Protein AF-A0A315QRP1-F1 (afdb_monomer_lite)

Structure (mmCIF, N/CA/C/O backbone):
data_AF-A0A315QRP1-F1
#
_entry.id   AF-A0A315QRP1-F1
#
loop_
_atom_site.group_PDB
_atom_site.id
_atom_site.type_symbol
_atom_site.label_atom_id
_atom_site.label_alt_id
_atom_site.label_comp_id
_atom_site.label_asym_id
_atom_site.label_entity_id
_atom_site.label_seq_id
_atom_site.pdbx_PDB_ins_code
_atom_site.Cartn_x
_atom_site.Cartn_y
_atom_site.Cartn_z
_atom_site.occupancy
_atom_site.B_iso_or_equiv
_atom_site.auth_seq_id
_atom_site.auth_comp_id
_atom_site.auth_asym_id
_atom_site.auth_atom_id
_atom_site.pdbx_PDB_model_num
ATOM 1 N N . MET A 1 1 ? 16.183 4.811 -26.697 1.00 50.72 1 MET A N 1
ATOM 2 C CA . MET A 1 1 ? 15.445 3.846 -25.867 1.00 50.72 1 MET A CA 1
ATOM 3 C C . MET A 1 1 ? 16.492 2.855 -25.413 1.00 50.72 1 MET A C 1
ATOM 5 O O . MET A 1 1 ? 17.090 2.210 -26.267 1.00 50.72 1 MET A O 1
ATOM 9 N N . ASP A 1 2 ? 16.893 2.951 -24.149 1.00 58.94 2 ASP A N 1
ATOM 10 C CA . ASP A 1 2 ? 18.047 2.229 -23.613 1.00 58.94 2 ASP A CA 1
ATOM 11 C C . ASP A 1 2 ? 17.563 0.864 -23.116 1.00 58.94 2 ASP A C 1
ATOM 13 O O . ASP A 1 2 ? 16.916 0.777 -22.078 1.00 58.94 2 ASP A O 1
ATOM 17 N N . PHE A 1 3 ? 17.809 -0.186 -23.902 1.00 59.62 3 PHE A N 1
ATOM 18 C CA . PHE A 1 3 ? 17.268 -1.535 -23.685 1.00 59.62 3 PHE A CA 1
ATOM 19 C C . PHE A 1 3 ? 17.550 -2.096 -22.278 1.00 59.62 3 PHE A C 1
ATOM 21 O O . PHE A 1 3 ? 16.775 -2.904 -21.777 1.00 59.62 3 PHE A O 1
ATOM 28 N N . MET A 1 4 ? 18.620 -1.643 -21.613 1.00 61.75 4 MET A N 1
ATOM 29 C CA . MET A 1 4 ? 18.952 -2.063 -20.246 1.00 61.75 4 MET A CA 1
ATOM 30 C C . MET A 1 4 ? 18.013 -1.488 -19.172 1.00 61.75 4 MET A C 1
ATOM 32 O O . MET A 1 4 ? 17.845 -2.113 -18.128 1.00 61.75 4 MET A O 1
ATOM 36 N N . GLN A 1 5 ? 17.400 -0.319 -19.395 1.00 68.25 5 GLN A N 1
ATOM 37 C CA . GLN A 1 5 ? 16.436 0.254 -18.443 1.00 68.25 5 GLN A CA 1
ATOM 38 C C . GLN A 1 5 ? 15.098 -0.484 -18.475 1.00 68.25 5 GLN A C 1
ATOM 40 O O . GLN A 1 5 ? 14.508 -0.706 -17.419 1.00 68.25 5 GLN A O 1
ATOM 45 N N . ASP A 1 6 ? 14.657 -0.908 -19.660 1.00 74.81 6 ASP A N 1
ATOM 46 C CA . ASP A 1 6 ? 13.386 -1.617 -19.828 1.00 74.81 6 ASP A CA 1
ATOM 47 C C . ASP A 1 6 ? 13.431 -3.010 -19.165 1.00 74.81 6 ASP A C 1
ATOM 49 O O . ASP A 1 6 ? 12.499 -3.390 -18.458 1.00 74.81 6 ASP A O 1
ATOM 53 N N . GLU A 1 7 ? 14.544 -3.746 -19.292 1.00 78.81 7 GLU A N 1
ATOM 54 C CA . GLU A 1 7 ? 14.710 -5.048 -18.623 1.00 78.81 7 GLU A CA 1
ATOM 55 C C . GLU A 1 7 ? 14.778 -4.935 -17.092 1.00 78.81 7 GLU A C 1
ATOM 57 O O . GLU A 1 7 ? 14.205 -5.769 -16.386 1.00 78.81 7 GLU A O 1
ATOM 62 N N . LEU A 1 8 ? 15.456 -3.908 -16.563 1.00 80.94 8 LEU A N 1
ATOM 63 C CA . LEU A 1 8 ? 15.521 -3.660 -15.120 1.00 80.94 8 LEU A CA 1
ATOM 64 C C . LEU A 1 8 ? 14.132 -3.330 -14.557 1.00 80.94 8 LEU A C 1
ATOM 66 O O . LEU A 1 8 ? 13.741 -3.864 -13.521 1.00 80.94 8 LEU A O 1
ATOM 70 N N . PHE A 1 9 ? 13.373 -2.494 -15.264 1.00 83.00 9 PHE A N 1
ATOM 71 C CA . PHE A 1 9 ? 12.012 -2.131 -14.885 1.00 83.00 9 PHE A CA 1
ATOM 72 C C . PHE A 1 9 ? 11.085 -3.356 -14.859 1.00 83.00 9 PHE A C 1
ATOM 74 O O . PHE A 1 9 ? 10.357 -3.568 -13.887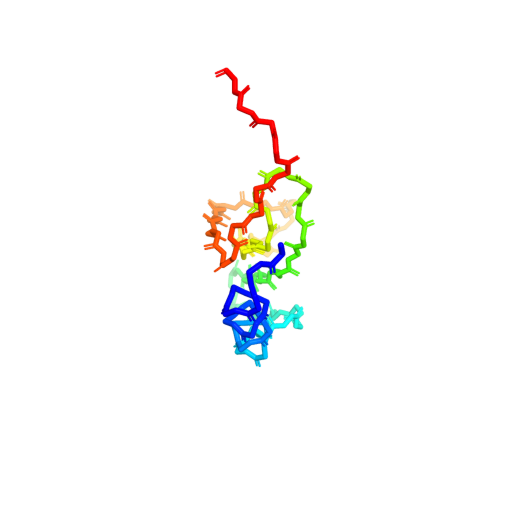 1.00 83.00 9 PHE A O 1
ATOM 81 N N . ASP A 1 10 ? 11.167 -4.215 -15.877 1.00 86.75 10 ASP A N 1
ATOM 82 C CA . ASP A 1 10 ? 10.410 -5.468 -15.938 1.00 86.75 10 ASP A CA 1
ATOM 83 C C . ASP A 1 10 ? 10.760 -6.427 -14.793 1.00 86.75 10 ASP A C 1
ATOM 85 O O . ASP A 1 10 ? 9.876 -7.108 -14.264 1.00 86.75 10 ASP A O 1
ATOM 89 N N . GLN A 1 11 ? 12.034 -6.495 -14.391 1.00 89.88 11 GLN A N 1
ATOM 90 C CA . GLN A 1 11 ? 12.449 -7.282 -13.227 1.00 89.88 11 GLN A CA 1
ATOM 91 C C . GLN A 1 11 ? 11.830 -6.733 -11.939 1.00 89.88 11 GLN A C 1
ATOM 93 O O . GLN A 1 11 ? 11.199 -7.494 -11.206 1.00 89.88 11 GLN A O 1
ATOM 98 N N . GLN A 1 12 ? 11.921 -5.421 -11.706 1.00 90.06 12 GLN A N 1
ATOM 99 C CA . GLN A 1 12 ? 11.350 -4.777 -10.520 1.00 90.06 12 GLN A CA 1
ATOM 100 C C . GLN A 1 12 ? 9.831 -4.982 -10.430 1.00 90.06 12 GLN A C 1
ATOM 102 O O . GLN A 1 12 ? 9.310 -5.262 -9.354 1.00 90.06 12 GLN A O 1
ATOM 107 N N . LEU A 1 13 ? 9.105 -4.915 -11.553 1.00 91.12 13 LEU A N 1
ATOM 108 C CA . LEU A 1 13 ? 7.658 -5.156 -11.572 1.00 91.12 13 LEU A CA 1
ATOM 109 C C . LEU A 1 13 ? 7.275 -6.571 -11.138 1.00 91.12 13 LEU A C 1
ATOM 111 O O . LEU A 1 13 ? 6.244 -6.753 -10.493 1.00 91.12 13 LEU A O 1
ATOM 115 N N . ARG A 1 14 ? 8.080 -7.578 -11.493 1.00 93.12 14 ARG A N 1
ATOM 116 C CA . ARG A 1 14 ? 7.804 -8.983 -11.149 1.00 93.12 14 ARG A CA 1
ATOM 117 C C . ARG A 1 14 ? 7.984 -9.276 -9.663 1.00 93.12 14 ARG A C 1
ATOM 119 O O . ARG A 1 14 ? 7.417 -10.252 -9.179 1.00 93.12 14 ARG A O 1
ATOM 126 N N . GLU A 1 15 ? 8.753 -8.456 -8.956 1.00 94.19 15 GLU A N 1
ATOM 127 C CA . GLU A 1 15 ? 8.980 -8.590 -7.514 1.00 94.19 15 GLU A CA 1
ATOM 128 C C . GLU A 1 15 ? 7.876 -7.929 -6.673 1.00 94.19 15 GLU A C 1
ATOM 130 O O . GLU A 1 15 ? 7.770 -8.187 -5.473 1.00 94.19 15 GLU A O 1
ATOM 135 N N . ILE A 1 16 ? 7.020 -7.106 -7.287 1.00 95.00 16 ILE A N 1
ATOM 136 C CA . ILE A 1 16 ? 5.948 -6.401 -6.584 1.00 95.00 16 ILE A CA 1
ATOM 1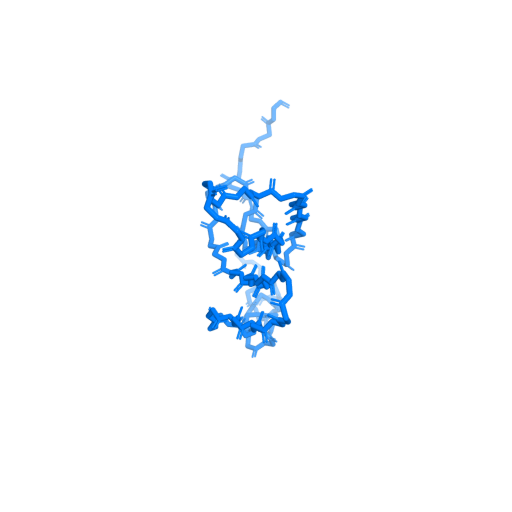37 C C . ILE A 1 16 ? 4.705 -7.286 -6.462 1.00 95.00 16 ILE A C 1
ATOM 139 O O . ILE A 1 16 ? 4.081 -7.672 -7.450 1.00 95.00 16 ILE A O 1
ATOM 143 N N . ASP A 1 17 ? 4.263 -7.516 -5.224 1.00 95.88 17 ASP A N 1
ATOM 144 C CA . ASP A 1 17 ? 2.910 -8.009 -4.967 1.00 95.88 17 ASP A CA 1
ATOM 145 C C . ASP A 1 17 ? 1.897 -6.858 -5.048 1.00 95.88 17 ASP A C 1
ATOM 147 O O . ASP A 1 17 ? 1.797 -6.020 -4.141 1.00 95.88 17 ASP A O 1
ATOM 151 N N . PHE A 1 18 ? 1.139 -6.834 -6.144 1.00 96.19 18 PHE A N 1
ATOM 152 C CA . PHE A 1 18 ? 0.093 -5.847 -6.402 1.00 96.19 18 PHE A CA 1
ATOM 153 C C . PHE A 1 18 ? -1.216 -6.130 -5.659 1.00 96.19 18 PHE A C 1
ATOM 155 O O . PHE A 1 18 ? -2.093 -5.263 -5.623 1.00 96.19 18 PHE A O 1
ATOM 162 N N . ALA A 1 19 ? -1.390 -7.327 -5.091 1.00 97.38 19 ALA A N 1
ATOM 163 C CA . ALA A 1 19 ? -2.630 -7.667 -4.420 1.00 97.38 19 ALA A CA 1
ATOM 164 C C . ALA A 1 19 ? -2.818 -6.798 -3.161 1.00 97.38 19 ALA A C 1
ATOM 166 O O . ALA A 1 19 ? -1.871 -6.572 -2.397 1.00 97.38 19 ALA A O 1
ATOM 167 N N . PRO A 1 20 ? -4.042 -6.303 -2.906 1.00 97.31 20 PRO A N 1
ATOM 168 C CA . PRO A 1 20 ? -4.337 -5.644 -1.647 1.00 97.31 20 PRO A CA 1
ATOM 169 C C . PRO A 1 20 ? -4.197 -6.655 -0.506 1.00 97.31 20 PRO A C 1
ATOM 171 O O . PRO A 1 20 ? -4.786 -7.734 -0.547 1.00 97.31 20 PRO A O 1
ATOM 174 N N . GLN A 1 21 ? -3.453 -6.285 0.533 1.00 98.06 21 GLN A N 1
ATOM 175 C CA . GLN A 1 21 ? -3.268 -7.124 1.716 1.00 98.06 21 GLN A CA 1
ATOM 176 C C . GLN A 1 21 ? -4.005 -6.494 2.897 1.00 98.06 21 GLN A C 1
ATOM 178 O O . GLN A 1 21 ? -3.811 -5.317 3.215 1.00 98.06 21 GLN A O 1
ATOM 183 N N . ILE A 1 22 ? -4.876 -7.275 3.538 1.00 97.69 22 ILE A N 1
ATOM 184 C CA . ILE A 1 22 ? -5.723 -6.819 4.642 1.00 97.69 22 ILE A CA 1
ATOM 185 C C . ILE A 1 22 ? -5.472 -7.704 5.856 1.00 97.69 22 ILE A C 1
ATOM 187 O O . ILE A 1 22 ? -5.768 -8.897 5.838 1.00 97.69 22 ILE A O 1
ATOM 191 N N . THR A 1 23 ? -5.002 -7.094 6.941 1.00 97.69 23 THR A N 1
ATOM 192 C CA . THR A 1 23 ? -4.802 -7.777 8.222 1.00 97.69 23 THR A CA 1
ATOM 193 C C . THR A 1 23 ? -5.736 -7.185 9.261 1.00 97.69 23 THR A C 1
ATOM 195 O O . THR A 1 23 ? -5.625 -6.014 9.630 1.00 97.69 23 THR A O 1
ATOM 198 N N . ILE A 1 24 ? -6.662 -8.002 9.758 1.00 96.19 24 ILE A N 1
ATOM 199 C CA . ILE A 1 24 ? -7.623 -7.602 10.785 1.00 96.19 24 ILE A CA 1
ATOM 200 C C . ILE A 1 24 ? -7.099 -8.066 12.143 1.00 96.19 24 ILE A C 1
ATOM 202 O O . ILE A 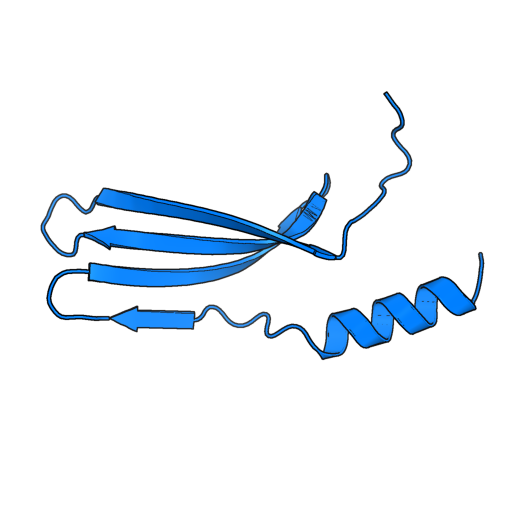1 24 ? -7.034 -9.261 12.414 1.00 96.19 24 ILE A O 1
ATOM 206 N N . ASN A 1 25 ? -6.765 -7.112 13.007 1.00 92.81 25 ASN A N 1
ATOM 207 C CA . ASN A 1 25 ? -6.434 -7.362 14.406 1.00 92.81 25 ASN A CA 1
ATOM 208 C C . ASN A 1 25 ? -7.627 -7.002 15.307 1.00 92.81 25 ASN A C 1
ATOM 210 O O . ASN A 1 25 ? -8.697 -6.603 14.836 1.00 92.81 25 ASN A O 1
ATOM 214 N N . LYS A 1 26 ? -7.453 -7.153 16.626 1.00 91.69 26 LYS A N 1
ATOM 215 C CA . LYS A 1 26 ? -8.514 -6.900 17.611 1.00 91.69 26 LYS A CA 1
ATOM 216 C C . LYS A 1 26 ? -9.075 -5.475 17.513 1.00 91.69 26 LYS A C 1
ATOM 218 O O . LYS A 1 26 ? -10.281 -5.313 17.344 1.00 91.69 26 LYS A O 1
ATOM 223 N N . ASP A 1 27 ? -8.189 -4.479 17.543 1.00 94.19 27 ASP A N 1
ATOM 224 C CA . ASP A 1 27 ? -8.569 -3.063 17.680 1.00 94.19 27 ASP A CA 1
ATOM 225 C C . ASP A 1 27 ? -8.353 -2.245 16.394 1.00 94.19 27 ASP A C 1
ATOM 227 O O . ASP A 1 27 ? -8.859 -1.128 16.256 1.00 94.19 27 ASP A O 1
ATOM 231 N N . LYS A 1 28 ? -7.610 -2.800 15.428 1.00 95.81 28 LYS A N 1
ATOM 232 C CA . LYS A 1 28 ? -7.234 -2.115 14.187 1.00 95.81 28 LYS A CA 1
ATOM 233 C C . LYS A 1 28 ? -7.222 -3.035 12.974 1.00 95.81 28 LYS A C 1
ATOM 235 O O . LYS A 1 28 ? -6.993 -4.238 13.094 1.00 95.81 28 LYS A O 1
ATOM 240 N N . VAL A 1 29 ? -7.419 -2.441 11.806 1.00 97.56 29 VAL A N 1
ATOM 241 C CA . VAL A 1 29 ? -7.257 -3.065 10.493 1.00 97.56 29 VAL A CA 1
ATOM 242 C C . VAL A 1 29 ? -6.068 -2.412 9.804 1.00 97.56 29 VAL A C 1
ATOM 244 O O . VAL A 1 29 ? -6.015 -1.188 9.699 1.00 97.56 29 VAL A O 1
ATOM 247 N N . THR A 1 30 ? -5.122 -3.219 9.339 1.00 97.62 30 THR A N 1
ATOM 248 C CA . THR A 1 30 ? -4.035 -2.758 8.476 1.00 97.62 30 THR A CA 1
ATOM 249 C C . THR A 1 30 ? -4.411 -3.052 7.032 1.00 97.62 30 THR A C 1
ATOM 251 O O . THR A 1 30 ? -4.713 -4.197 6.697 1.00 97.62 30 THR A O 1
ATOM 254 N N . VAL A 1 31 ? -4.395 -2.025 6.187 1.00 98.00 31 VAL A N 1
ATOM 255 C CA . VAL A 1 31 ? -4.664 -2.125 4.750 1.00 98.00 31 VAL A CA 1
ATOM 256 C C . VAL A 1 31 ? -3.404 -1.706 4.009 1.00 98.00 31 VAL A C 1
ATOM 258 O O . VAL A 1 31 ? -2.969 -0.564 4.140 1.00 98.00 31 VAL A O 1
ATOM 261 N N . ARG A 1 32 ? -2.826 -2.619 3.232 1.00 98.19 32 ARG A N 1
ATOM 262 C CA . ARG A 1 32 ? -1.732 -2.337 2.302 1.00 98.19 32 ARG A CA 1
ATOM 263 C C . ARG A 1 32 ? -2.289 -2.353 0.886 1.00 98.19 32 ARG A C 1
ATOM 265 O O . ARG A 1 32 ? -2.898 -3.339 0.473 1.00 98.19 32 ARG A O 1
ATOM 272 N N . LEU A 1 33 ? -2.053 -1.275 0.153 1.00 98.06 33 LEU A N 1
ATOM 273 C CA . LEU A 1 33 ? -2.391 -1.138 -1.259 1.00 98.06 33 LEU A CA 1
ATOM 274 C C . LEU A 1 33 ? -1.124 -0.836 -2.046 1.00 98.06 33 LEU A C 1
ATOM 276 O O . LEU A 1 33 ? -0.305 -0.039 -1.598 1.00 98.06 33 LEU A O 1
ATOM 280 N N . VAL A 1 34 ? -1.005 -1.417 -3.234 1.00 97.75 34 VAL A N 1
ATOM 281 C CA . VAL A 1 34 ? -0.011 -1.008 -4.226 1.00 97.75 34 VAL A CA 1
ATOM 282 C C . VAL A 1 34 ? -0.753 -0.486 -5.440 1.00 97.75 34 VAL A C 1
ATOM 284 O O . VAL A 1 34 ? -1.657 -1.146 -5.949 1.00 97.75 34 VAL A O 1
ATOM 287 N N . PHE A 1 35 ? -0.408 0.716 -5.888 1.00 96.06 35 PHE A N 1
ATOM 288 C CA . PHE A 1 35 ? -1.049 1.320 -7.049 1.00 96.06 35 PHE A CA 1
ATOM 289 C C . PHE A 1 35 ? -0.118 2.281 -7.779 1.00 96.06 35 PHE A C 1
ATOM 291 O O . PHE A 1 35 ? 0.823 2.834 -7.214 1.00 96.06 35 PHE A O 1
ATOM 298 N N . PHE A 1 36 ? -0.401 2.475 -9.063 1.00 94.50 36 PHE A N 1
ATOM 299 C CA . PHE A 1 36 ? 0.332 3.400 -9.910 1.00 94.50 36 PHE A CA 1
ATOM 300 C C . PHE A 1 36 ? -0.208 4.826 -9.777 1.00 94.50 36 PHE A C 1
ATOM 302 O O . PHE A 1 36 ? -1.420 5.061 -9.784 1.00 94.50 36 PHE A O 1
ATOM 309 N N . THR A 1 37 ? 0.702 5.792 -9.739 1.00 90.81 37 THR A N 1
ATOM 310 C CA . THR A 1 37 ? 0.414 7.217 -9.857 1.00 90.81 37 THR A CA 1
ATOM 311 C C . THR A 1 37 ? 1.176 7.794 -11.042 1.00 90.81 37 THR A C 1
ATOM 313 O O . THR A 1 37 ? 2.329 7.455 -11.289 1.00 90.81 37 THR A O 1
ATOM 316 N N . LYS A 1 38 ? 0.551 8.733 -11.759 1.00 84.12 38 LYS A N 1
ATOM 317 C CA . LYS A 1 38 ? 1.179 9.391 -12.917 1.00 84.12 38 LYS A CA 1
ATOM 318 C C . LYS A 1 38 ? 2.393 10.262 -12.560 1.00 84.12 38 LYS A C 1
ATOM 320 O O . LYS A 1 38 ? 3.089 10.694 -13.469 1.00 84.12 38 LYS A O 1
ATOM 325 N N . TRP A 1 39 ? 2.608 10.536 -11.273 1.00 81.38 39 TRP A N 1
ATOM 326 C CA . TRP A 1 39 ? 3.605 11.492 -10.787 1.00 81.38 39 TRP A CA 1
ATOM 327 C C . TRP A 1 39 ? 4.780 10.841 -10.057 1.00 81.38 39 TRP A C 1
ATOM 329 O O . TRP A 1 39 ? 5.867 11.393 -10.100 1.00 81.38 39 TRP A O 1
ATOM 339 N N . GLY A 1 40 ? 4.561 9.715 -9.372 1.00 80.94 40 GLY A N 1
ATOM 340 C CA . GLY A 1 40 ? 5.591 9.043 -8.569 1.00 80.94 40 GLY A CA 1
ATOM 341 C C . GLY A 1 40 ? 5.691 7.545 -8.834 1.00 80.94 40 GLY A C 1
ATOM 342 O O . GLY A 1 40 ? 6.264 6.823 -8.030 1.00 80.94 40 GLY A O 1
ATOM 343 N N . GLY A 1 41 ? 5.074 7.065 -9.916 1.00 91.50 41 GLY A N 1
ATOM 344 C CA . GLY A 1 41 ? 5.122 5.664 -10.317 1.00 91.50 41 GLY A CA 1
ATOM 345 C C . GLY A 1 41 ? 4.334 4.742 -9.398 1.00 91.50 41 GLY A C 1
ATOM 346 O O . GLY A 1 41 ? 3.257 5.110 -8.914 1.00 91.50 41 GLY A O 1
ATOM 347 N N . PHE A 1 42 ? 4.829 3.520 -9.214 1.00 95.12 42 PHE A N 1
ATOM 348 C CA . PHE A 1 42 ? 4.207 2.545 -8.324 1.00 95.12 42 PHE A CA 1
ATOM 349 C C . PHE A 1 42 ? 4.542 2.880 -6.880 1.00 95.12 42 PHE A C 1
ATOM 351 O O . PHE A 1 42 ? 5.710 2.923 -6.502 1.00 95.12 42 PHE A O 1
ATOM 358 N N . ILE A 1 43 ? 3.505 3.069 -6.071 1.00 95.69 43 ILE A N 1
ATOM 359 C CA . ILE A 1 43 ? 3.640 3.339 -4.645 1.00 95.69 43 ILE A CA 1
ATOM 360 C C . ILE A 1 43 ? 2.945 2.259 -3.827 1.00 95.69 43 ILE A C 1
ATOM 362 O O . ILE A 1 43 ? 1.905 1.724 -4.218 1.00 95.69 43 ILE A O 1
ATOM 366 N N . GLU A 1 44 ? 3.509 1.976 -2.663 1.00 97.56 44 GLU A N 1
ATOM 367 C CA . GLU A 1 44 ? 2.877 1.221 -1.598 1.00 97.56 44 GLU A CA 1
ATOM 368 C C . GLU A 1 44 ? 2.292 2.198 -0.579 1.00 97.56 44 GLU A C 1
ATOM 370 O O . GLU A 1 44 ? 2.990 3.067 -0.064 1.00 97.56 44 GLU A O 1
ATOM 375 N N . ALA A 1 45 ? 1.009 2.050 -0.267 1.00 97.44 45 ALA A N 1
ATOM 376 C CA . ALA A 1 45 ? 0.349 2.785 0.798 1.00 97.44 45 ALA A CA 1
ATOM 377 C C . ALA A 1 45 ? -0.112 1.820 1.891 1.00 97.44 45 ALA A C 1
ATOM 379 O O . ALA A 1 45 ? -0.875 0.885 1.629 1.00 97.44 45 ALA A O 1
ATOM 380 N N . LYS A 1 46 ? 0.313 2.078 3.130 1.00 98.19 46 LYS A N 1
ATOM 381 C CA . LYS A 1 46 ? -0.137 1.352 4.321 1.00 98.19 46 LYS A CA 1
ATOM 382 C C . LYS A 1 46 ? -1.007 2.264 5.168 1.00 98.19 46 LYS A C 1
ATOM 384 O O . LYS A 1 46 ? -0.606 3.366 5.536 1.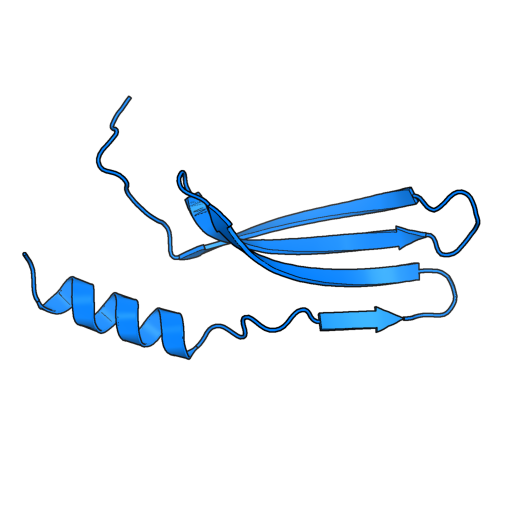00 98.19 46 LYS A O 1
ATOM 389 N N . TYR A 1 47 ? -2.196 1.786 5.498 1.00 97.88 47 TYR A N 1
ATOM 390 C CA . TYR A 1 47 ? -3.141 2.469 6.368 1.00 97.88 47 TYR A CA 1
ATOM 391 C C . TYR A 1 47 ? -3.398 1.622 7.602 1.00 97.88 47 TYR A C 1
ATOM 393 O O . TYR A 1 47 ? -3.680 0.428 7.487 1.00 97.88 47 TYR A O 1
ATOM 401 N N . GLN A 1 48 ? -3.384 2.248 8.776 1.00 97.62 48 GLN A N 1
ATOM 402 C CA . GLN A 1 48 ? -3.977 1.651 9.967 1.00 97.62 48 GLN A CA 1
ATOM 403 C C . GLN A 1 48 ? -5.308 2.327 10.255 1.00 97.62 48 GLN A C 1
ATOM 405 O O . GLN A 1 48 ? -5.390 3.550 10.385 1.00 97.62 48 GLN A O 1
ATOM 410 N N . VAL A 1 49 ? -6.357 1.520 10.362 1.00 97.56 49 VAL A N 1
ATOM 411 C CA . VAL A 1 49 ? -7.733 1.967 10.564 1.00 97.56 49 VAL A CA 1
ATOM 412 C C . VAL A 1 49 ? -8.245 1.435 11.893 1.00 97.56 49 VAL A C 1
ATOM 414 O O . VAL A 1 49 ? -8.182 0.237 12.164 1.00 97.56 49 VAL A O 1
ATOM 417 N N . LYS A 1 50 ? -8.773 2.326 12.727 1.00 96.81 50 LYS A N 1
ATOM 418 C CA . LYS A 1 50 ? -9.488 1.977 13.954 1.00 96.81 50 LYS A CA 1
ATOM 419 C C . LYS A 1 50 ? -10.786 1.237 13.639 1.00 96.81 50 LYS A C 1
ATOM 421 O O . LYS A 1 50 ? -11.558 1.677 12.786 1.00 96.81 50 LYS A O 1
ATOM 426 N N . LYS A 1 51 ? -11.019 0.117 14.328 1.00 93.69 51 LYS A N 1
ATOM 427 C CA . LYS A 1 51 ? -12.187 -0.744 14.093 1.00 93.69 51 LYS A CA 1
ATOM 428 C C . LYS A 1 51 ? -13.468 -0.201 14.731 1.00 93.69 51 LYS A C 1
ATOM 430 O O . LYS A 1 51 ? -14.556 -0.557 14.287 1.00 93.69 51 LYS A O 1
ATOM 435 N N . ASP A 1 52 ? -13.363 0.653 15.745 1.00 93.56 52 ASP A N 1
ATOM 436 C CA . ASP A 1 52 ? -14.509 1.336 16.342 1.00 93.56 52 ASP A CA 1
ATOM 437 C C . ASP A 1 52 ? -15.181 2.287 15.344 1.00 93.56 52 ASP A C 1
ATOM 439 O O . ASP A 1 52 ? -14.541 2.826 14.440 1.00 93.56 52 ASP A O 1
ATOM 443 N N . PHE A 1 53 ? -16.497 2.453 15.487 1.00 92.44 53 PHE A N 1
ATOM 444 C CA . PHE A 1 53 ? -17.269 3.402 14.695 1.00 92.44 53 PHE A CA 1
ATOM 445 C C . PHE A 1 53 ? -17.319 4.765 15.411 1.00 92.44 53 PHE A C 1
ATOM 447 O O . PHE A 1 53 ? -17.597 4.798 16.611 1.00 92.44 53 PHE A O 1
ATOM 454 N N . PRO A 1 54 ? -17.128 5.893 14.704 1.00 93.94 54 PRO A N 1
ATOM 455 C CA . PRO A 1 54 ? -16.792 5.990 13.284 1.00 93.94 54 PRO A CA 1
ATOM 456 C C . PRO A 1 54 ? -15.343 5.568 13.016 1.00 93.94 54 PRO A C 1
ATOM 458 O O . PRO A 1 54 ? -14.435 5.984 13.736 1.00 93.94 54 PRO A O 1
ATOM 461 N N . HIS A 1 55 ? -15.130 4.783 11.955 1.00 94.00 55 HIS A N 1
ATOM 462 C CA . HIS A 1 55 ? -13.795 4.321 11.576 1.00 94.00 55 HIS A CA 1
ATOM 463 C C . HIS A 1 55 ? -12.882 5.504 11.258 1.00 94.00 55 HIS A C 1
ATOM 465 O O . HIS A 1 55 ? -13.276 6.445 10.566 1.00 94.00 55 HIS A O 1
ATOM 471 N N . LYS A 1 56 ? -11.644 5.448 11.754 1.00 95.94 56 LYS A N 1
ATOM 472 C CA . LYS A 1 56 ? -10.644 6.503 11.556 1.00 95.94 56 LYS A CA 1
ATOM 473 C C . LYS A 1 56 ? -9.335 5.907 11.079 1.00 95.94 56 LYS A C 1
ATOM 475 O O . LYS A 1 56 ? -8.849 4.945 11.668 1.00 95.94 56 LYS A O 1
ATOM 480 N N . ILE A 1 57 ? -8.748 6.519 10.057 1.00 96.69 57 ILE A N 1
ATOM 481 C CA . ILE A 1 57 ? -7.353 6.271 9.695 1.00 96.69 57 ILE A CA 1
ATOM 482 C C . ILE A 1 57 ? -6.499 6.935 10.776 1.00 96.69 57 ILE A C 1
ATOM 484 O O . ILE A 1 57 ? -6.597 8.144 10.979 1.00 96.69 57 ILE A O 1
ATOM 488 N N . ILE A 1 58 ? -5.726 6.138 11.504 1.00 96.56 58 ILE A N 1
ATOM 489 C CA . ILE A 1 58 ? -4.848 6.612 12.584 1.00 96.56 58 ILE A CA 1
ATOM 490 C C . ILE A 1 58 ? -3.394 6.731 12.139 1.00 96.56 58 ILE A C 1
ATOM 492 O O . ILE A 1 58 ? -2.635 7.470 12.754 1.00 96.56 58 ILE A O 1
ATOM 496 N N . GLU A 1 59 ? -3.023 6.034 11.068 1.00 96.06 59 GLU A N 1
ATOM 497 C CA . GLU A 1 59 ? -1.683 6.067 10.497 1.00 96.06 59 GLU A CA 1
ATOM 498 C C . GLU A 1 59 ? -1.762 5.877 8.985 1.00 96.06 59 GLU A C 1
ATOM 500 O O . GLU A 1 59 ? -2.608 5.125 8.483 1.00 96.06 59 GLU A O 1
ATOM 505 N N . ARG A 1 60 ? -0.882 6.584 8.275 1.00 96.62 60 ARG A N 1
ATOM 506 C CA . ARG A 1 60 ? -0.705 6.492 6.832 1.00 96.62 60 ARG A CA 1
ATOM 507 C C . ARG A 1 60 ? 0.780 6.573 6.521 1.00 96.62 60 ARG A C 1
ATOM 509 O O . ARG A 1 60 ? 1.408 7.587 6.804 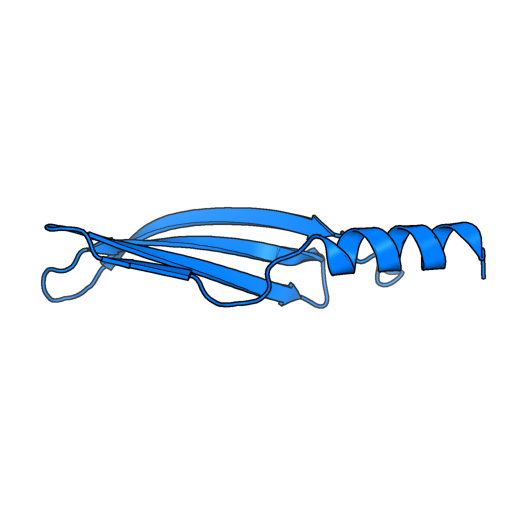1.00 96.62 60 ARG A O 1
ATOM 516 N N . GLU A 1 61 ? 1.279 5.552 5.849 1.00 97.06 61 GLU A N 1
ATOM 517 C CA . GLU A 1 61 ? 2.628 5.509 5.300 1.00 97.06 61 GLU A CA 1
ATOM 518 C C . GLU A 1 61 ? 2.537 5.351 3.784 1.00 97.06 61 GLU A C 1
ATOM 520 O O . GLU A 1 61 ? 1.597 4.744 3.256 1.00 97.06 61 GLU A O 1
ATOM 525 N N . THR A 1 62 ? 3.476 5.950 3.060 1.00 95.31 62 THR A N 1
ATOM 526 C CA 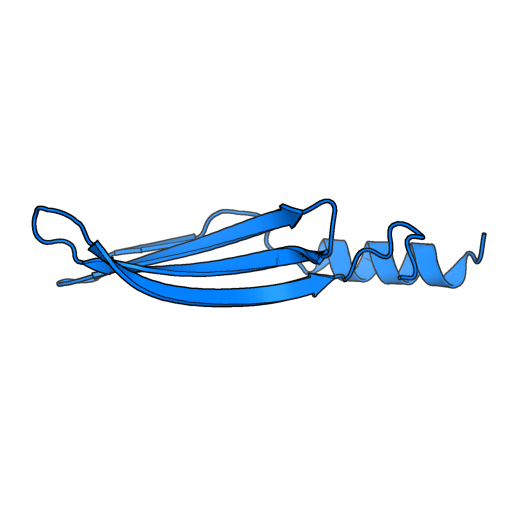. THR A 1 62 ? 3.570 5.809 1.608 1.00 95.31 62 THR A CA 1
ATOM 527 C C . THR A 1 62 ? 5.031 5.705 1.208 1.00 95.31 62 THR A C 1
ATOM 529 O O . THR A 1 62 ? 5.840 6.521 1.642 1.00 95.31 62 THR A O 1
ATOM 532 N N . GLU A 1 63 ? 5.344 4.712 0.387 1.00 95.19 63 GLU A N 1
ATOM 533 C CA . GLU A 1 63 ? 6.683 4.421 -0.115 1.00 95.19 63 GLU A CA 1
ATOM 534 C C . GLU A 1 63 ? 6.628 4.258 -1.636 1.00 95.19 63 GLU A C 1
ATOM 536 O O . GLU A 1 63 ? 5.720 3.611 -2.161 1.00 95.19 63 GLU A O 1
ATOM 541 N N . THR A 1 64 ? 7.578 4.853 -2.354 1.00 94.38 64 THR A N 1
ATOM 542 C CA . THR A 1 64 ? 7.714 4.651 -3.801 1.00 94.38 64 THR A CA 1
ATOM 543 C C . THR A 1 64 ? 8.476 3.358 -4.058 1.00 94.38 64 THR A C 1
ATOM 545 O O . THR A 1 64 ? 9.625 3.236 -3.650 1.00 94.38 64 THR A O 1
ATOM 548 N N . LEU A 1 65 ? 7.842 2.409 -4.750 1.00 94.38 65 LEU A N 1
ATOM 549 C CA . LEU A 1 65 ? 8.445 1.125 -5.118 1.00 94.38 65 LEU A CA 1
ATOM 550 C C . LEU A 1 65 ? 9.244 1.238 -6.415 1.00 94.38 65 LEU A C 1
ATOM 552 O O . LEU A 1 65 ? 10.370 0.758 -6.506 1.00 94.38 65 LEU A O 1
ATOM 556 N N . ILE A 1 66 ? 8.653 1.879 -7.423 1.00 92.56 66 ILE A N 1
ATOM 557 C CA . ILE A 1 66 ? 9.310 2.166 -8.696 1.00 92.56 66 ILE A CA 1
ATOM 558 C C . ILE A 1 66 ? 8.927 3.579 -9.090 1.00 92.56 66 ILE A C 1
ATOM 560 O O . ILE A 1 66 ? 7.743 3.867 -9.285 1.00 92.56 66 ILE A O 1
ATOM 564 N N . ASP A 1 67 ? 9.929 4.442 -9.207 1.00 88.75 67 ASP A N 1
ATOM 565 C CA . ASP A 1 67 ? 9.721 5.811 -9.649 1.00 88.75 67 ASP A CA 1
ATOM 566 C C . ASP A 1 67 ? 9.342 5.849 -11.135 1.00 88.75 67 ASP A C 1
ATOM 568 O O . ASP A 1 67 ? 9.839 5.072 -11.953 1.00 88.75 67 ASP A O 1
ATOM 572 N N . TYR A 1 68 ? 8.448 6.766 -11.486 1.00 83.50 68 TYR A N 1
ATOM 573 C CA . TYR A 1 68 ? 8.049 7.000 -12.867 1.00 83.50 68 TYR A CA 1
ATOM 574 C C . TYR A 1 68 ? 8.380 8.434 -13.241 1.00 83.50 68 TYR A C 1
ATOM 576 O O . TYR A 1 68 ? 7.658 9.374 -12.903 1.00 83.50 68 TYR A O 1
ATOM 584 N N . ASN A 1 69 ? 9.456 8.591 -14.007 1.00 75.44 69 ASN A N 1
ATOM 585 C CA . ASN A 1 69 ? 9.809 9.876 -14.575 1.00 75.44 69 ASN A CA 1
ATOM 586 C C . ASN A 1 69 ? 8.969 10.130 -15.835 1.00 75.44 69 ASN A C 1
ATOM 588 O O . ASN A 1 69 ? 9.265 9.633 -16.921 1.00 75.44 69 ASN A O 1
ATOM 592 N N . CYS A 1 70 ? 7.913 10.929 -15.686 1.00 68.75 70 CYS A N 1
ATOM 593 C CA . CYS A 1 70 ? 7.040 11.335 -16.788 1.00 68.75 70 CYS A CA 1
ATOM 594 C C . CYS A 1 70 ? 7.649 12.404 -17.722 1.00 68.75 70 CYS A C 1
ATOM 596 O O . CYS A 1 70 ? 6.942 12.937 -18.577 1.00 68.75 70 CYS A O 1
ATOM 598 N N . GLY A 1 71 ? 8.937 12.739 -17.575 1.00 64.81 71 GLY A N 1
ATOM 599 C CA . GLY A 1 71 ? 9.639 13.720 -18.407 1.00 64.81 71 GLY A CA 1
ATOM 600 C C . GLY A 1 71 ? 9.364 15.182 -18.044 1.00 64.81 71 GLY A C 1
ATOM 601 O O . GLY A 1 71 ? 9.852 16.077 -18.731 1.00 64.81 71 GLY A O 1
ATOM 602 N N . TYR A 1 72 ? 8.613 15.444 -16.970 1.00 59.19 72 TYR A N 1
ATOM 603 C CA . TYR A 1 72 ? 8.444 16.789 -16.425 1.00 59.19 72 TYR A CA 1
ATOM 604 C C . TYR A 1 72 ? 9.554 17.090 -15.415 1.00 59.19 72 TYR A C 1
ATOM 606 O O . TYR A 1 72 ? 9.556 16.576 -14.299 1.00 59.19 72 TYR A O 1
ATOM 614 N N . VAL A 1 73 ? 10.485 17.949 -15.822 1.00 52.72 73 VAL A N 1
ATOM 615 C CA . VAL A 1 73 ? 11.455 18.617 -14.946 1.00 52.72 73 VAL A CA 1
ATOM 616 C C . VAL A 1 73 ? 10.868 19.993 -14.622 1.00 52.72 73 VAL A C 1
ATOM 618 O O . VAL A 1 73 ? 10.476 20.703 -15.548 1.00 52.72 73 VAL A O 1
ATOM 621 N N . TYR A 1 74 ? 10.729 20.332 -13.338 1.00 49.56 74 TYR A N 1
ATOM 622 C CA . TYR A 1 74 ? 10.296 21.671 -12.912 1.00 49.56 74 TYR A CA 1
ATOM 623 C C . TYR A 1 74 ? 11.428 22.689 -13.079 1.00 49.56 74 TYR A C 1
ATOM 625 O O . TYR A 1 74 ? 12.594 22.300 -12.832 1.00 49.56 74 TYR A O 1
#

Sequence (74 aa):
MDFMQDELFDQQLREIDFAPQITINKDKVTVRLVFFTKWGGFIEAKYQVKKDFPHKIIERETETLIDYNCGYVY

Radius of gyration: 16.13 Å; chains: 1; bounding box: 36×31×44 Å

pLDDT: mean 88.5, std 12.93, range [49.56, 98.19]

Secondary structure (DSSP, 8-state):
--HHHHHHHHHHHHH---S-EEEE-SSEEEEEEEEEETTTEEEEEEEEEESSSSP-EEEEEEEEEE----S---

Foldseek 3Di:
DPVVVVVVVVVLVVPDDQDWDWDDDDFWIWIWHWDQDPAFGIKIKIWIWGPDPVIDTPDIDMDRSDGDDPVDDD